Protein AF-A0A0K0EP40-F1 (afdb_monomer_lite)

Structure (mmCIF, N/CA/C/O backbone):
data_AF-A0A0K0EP40-F1
#
_entry.id   AF-A0A0K0EP40-F1
#
loop_
_atom_site.group_PDB
_atom_site.id
_atom_site.type_symbol
_atom_site.label_atom_id
_atom_site.label_alt_id
_atom_site.label_comp_id
_atom_site.label_asym_id
_atom_site.label_entity_id
_atom_site.label_seq_id
_atom_site.pdbx_PDB_ins_code
_atom_site.Cartn_x
_atom_site.Cartn_y
_atom_site.Cartn_z
_atom_site.occupancy
_atom_site.B_iso_or_equiv
_atom_site.auth_seq_id
_atom_site.auth_comp_id
_atom_site.auth_asym_id
_atom_site.auth_atom_id
_atom_site.pdbx_PDB_model_num
ATOM 1 N N . MET A 1 1 ? 40.889 -25.536 -30.027 1.00 58.22 1 MET A N 1
ATOM 2 C CA . MET A 1 1 ? 40.663 -25.469 -28.560 1.00 58.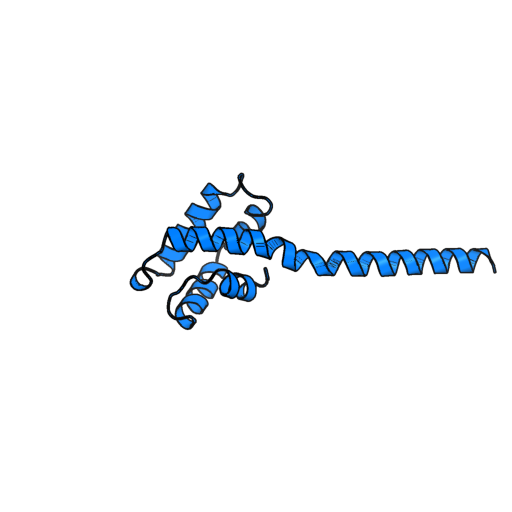22 1 MET A CA 1
ATOM 3 C C . MET A 1 1 ? 40.609 -24.039 -28.029 1.00 58.22 1 MET A C 1
ATOM 5 O O . MET A 1 1 ? 39.602 -23.700 -27.434 1.00 58.22 1 MET A O 1
ATOM 9 N N . LYS A 1 2 ? 41.607 -23.178 -28.291 1.00 60.50 2 LYS A N 1
ATOM 10 C CA . LYS A 1 2 ? 41.704 -21.809 -27.732 1.00 60.50 2 LYS A CA 1
ATOM 11 C C . LYS A 1 2 ? 40.488 -20.893 -27.986 1.00 60.50 2 LYS A C 1
ATOM 13 O O . LYS A 1 2 ? 40.161 -20.058 -27.156 1.00 60.50 2 LYS A O 1
ATOM 18 N N . GLN A 1 3 ? 39.802 -21.073 -29.114 1.00 61.31 3 GLN A N 1
ATOM 19 C CA . GLN A 1 3 ? 38.645 -20.261 -29.510 1.00 61.31 3 GLN A CA 1
ATOM 20 C C . GLN A 1 3 ? 37.353 -20.660 -28.774 1.00 61.31 3 GLN A C 1
ATOM 22 O O . GLN A 1 3 ? 36.559 -19.798 -28.417 1.00 61.31 3 GLN A O 1
ATOM 27 N N . TYR A 1 4 ? 37.187 -21.951 -28.458 1.00 66.75 4 TYR A N 1
ATOM 28 C CA . TYR A 1 4 ? 36.055 -22.442 -27.665 1.00 66.75 4 TYR A CA 1
ATOM 29 C C . TYR A 1 4 ? 36.159 -22.008 -26.199 1.00 66.75 4 TYR A C 1
ATOM 31 O O . TYR A 1 4 ? 35.150 -21.647 -25.604 1.00 66.75 4 TYR A O 1
ATOM 39 N N . THR A 1 5 ? 37.371 -21.959 -25.634 1.00 64.44 5 THR A N 1
ATOM 40 C CA . THR A 1 5 ? 37.596 -21.470 -24.264 1.00 64.44 5 THR A CA 1
ATOM 41 C C . THR A 1 5 ? 37.289 -19.981 -24.108 1.00 64.44 5 THR A C 1
ATOM 43 O O . THR A 1 5 ? 36.757 -19.584 -23.077 1.00 64.44 5 THR A O 1
ATOM 46 N N . ILE A 1 6 ? 37.563 -19.159 -25.128 1.00 67.56 6 ILE A N 1
ATOM 47 C CA . ILE A 1 6 ? 37.229 -17.724 -25.111 1.00 67.56 6 ILE A CA 1
ATOM 48 C C . ILE A 1 6 ? 35.709 -17.515 -25.140 1.00 67.56 6 ILE A C 1
ATOM 50 O O . ILE A 1 6 ? 35.191 -16.716 -24.366 1.00 67.56 6 ILE A O 1
ATOM 54 N N . ILE A 1 7 ? 34.979 -18.262 -25.975 1.00 68.75 7 ILE A N 1
ATOM 55 C CA . ILE A 1 7 ? 33.511 -18.158 -26.064 1.00 68.75 7 ILE A CA 1
ATOM 56 C C . ILE A 1 7 ? 32.846 -18.591 -24.746 1.00 68.75 7 ILE A C 1
ATOM 58 O O . ILE A 1 7 ? 31.927 -17.924 -24.272 1.00 68.75 7 ILE A O 1
ATOM 62 N N . LEU A 1 8 ? 33.349 -19.658 -24.117 1.00 68.06 8 LEU A N 1
ATOM 63 C CA . LEU A 1 8 ? 32.868 -20.127 -22.812 1.00 68.06 8 LEU A CA 1
ATOM 64 C C . LEU A 1 8 ? 33.114 -19.098 -21.694 1.00 68.06 8 LEU A C 1
ATOM 66 O O . LEU A 1 8 ? 32.243 -18.892 -20.852 1.00 68.06 8 LEU A O 1
ATOM 70 N N . LEU A 1 9 ? 34.257 -18.403 -21.721 1.00 64.81 9 LEU A N 1
ATOM 71 C CA . LEU A 1 9 ? 34.558 -17.305 -20.796 1.00 64.81 9 LEU A CA 1
ATOM 72 C C . LEU A 1 9 ? 33.621 -16.104 -20.990 1.00 64.81 9 LEU A C 1
ATOM 74 O O . LEU A 1 9 ? 33.118 -15.569 -20.007 1.00 64.81 9 LEU A O 1
ATOM 78 N N . ILE A 1 10 ? 33.336 -15.705 -22.233 1.00 64.44 10 ILE A N 1
ATOM 79 C CA . ILE A 1 10 ? 32.430 -14.577 -22.518 1.00 64.44 10 ILE A CA 1
ATOM 80 C C . ILE A 1 10 ? 30.996 -14.890 -22.061 1.00 64.44 10 ILE A C 1
ATOM 82 O O . ILE A 1 10 ? 30.346 -14.034 -21.461 1.00 64.44 10 ILE A O 1
ATOM 86 N N . LEU A 1 11 ? 30.515 -16.122 -22.265 1.00 60.50 11 LEU A N 1
ATOM 87 C CA . LEU A 1 11 ? 29.195 -16.549 -21.784 1.00 60.50 11 LEU A CA 1
ATOM 88 C C . LEU A 1 11 ? 29.113 -16.592 -20.251 1.00 60.50 11 LEU A C 1
ATOM 90 O O . LEU A 1 11 ? 28.104 -16.174 -19.686 1.00 60.50 11 LEU A O 1
ATOM 94 N N . ALA A 1 12 ? 30.175 -17.032 -19.569 1.00 60.69 12 ALA A N 1
ATOM 95 C CA . ALA A 1 12 ? 30.224 -17.020 -18.107 1.00 60.69 12 ALA A CA 1
ATOM 96 C C . ALA A 1 12 ? 30.187 -15.587 -17.542 1.00 60.69 12 ALA A C 1
ATOM 98 O O . ALA A 1 12 ? 29.443 -15.315 -16.602 1.00 60.69 12 ALA A O 1
ATOM 99 N N . VAL A 1 13 ? 30.922 -14.647 -18.146 1.00 60.56 13 VAL A N 1
ATOM 100 C CA . VAL A 1 13 ? 30.926 -13.233 -17.721 1.00 60.56 13 VAL A CA 1
ATOM 101 C C . VAL A 1 13 ? 29.572 -12.558 -17.984 1.00 60.56 13 VAL A C 1
ATOM 103 O O . VAL A 1 13 ? 29.097 -11.791 -17.141 1.00 60.56 13 VAL A O 1
ATOM 106 N N . ALA A 1 14 ? 28.909 -12.878 -19.100 1.00 58.22 14 ALA A N 1
ATOM 107 C CA . ALA A 1 14 ? 27.560 -12.387 -19.395 1.00 58.22 14 ALA A CA 1
ATOM 108 C C . ALA A 1 14 ? 26.505 -12.938 -18.413 1.00 58.22 14 ALA A C 1
ATOM 110 O O . ALA A 1 14 ? 25.622 -12.203 -17.974 1.00 58.22 14 ALA A O 1
ATOM 111 N N . GLY A 1 15 ? 26.620 -14.209 -18.009 1.00 57.09 15 GLY A N 1
ATOM 112 C CA . GLY A 1 15 ? 25.726 -14.812 -17.016 1.00 57.09 15 GLY A CA 1
ATOM 113 C C . GLY A 1 15 ? 25.848 -14.183 -15.623 1.00 57.09 15 GLY A C 1
ATOM 114 O O . GLY A 1 15 ? 24.838 -13.931 -14.967 1.00 57.09 15 GLY A O 1
ATOM 115 N N . ILE A 1 16 ? 27.072 -13.870 -15.182 1.00 57.44 16 ILE A N 1
ATOM 116 C CA . ILE A 1 16 ? 27.317 -13.267 -13.859 1.00 57.44 16 ILE A CA 1
ATOM 117 C C . ILE A 1 16 ? 26.799 -11.824 -13.806 1.00 57.44 16 ILE A C 1
ATOM 119 O O . ILE A 1 16 ? 26.237 -11.402 -12.797 1.00 57.44 16 ILE A O 1
ATOM 123 N N . SER A 1 17 ? 26.945 -11.066 -14.895 1.00 56.00 17 SER A N 1
ATOM 124 C CA . SER A 1 17 ? 26.512 -9.666 -14.934 1.00 56.00 17 SER A CA 1
ATOM 125 C C . SER A 1 17 ? 24.991 -9.513 -14.870 1.00 56.00 17 SER A C 1
ATOM 127 O O . SER A 1 17 ? 24.523 -8.600 -14.197 1.00 56.00 17 SER A O 1
ATOM 129 N N . MET A 1 18 ? 24.206 -10.430 -15.449 1.00 51.53 18 MET A N 1
ATOM 130 C CA . MET A 1 18 ? 22.736 -10.371 -15.375 1.00 51.53 18 MET A CA 1
ATOM 131 C C . MET A 1 18 ? 22.177 -10.654 -13.972 1.00 51.53 18 MET A C 1
ATOM 133 O O . MET A 1 18 ? 21.179 -10.046 -13.586 1.00 51.53 18 MET A O 1
ATOM 137 N N . ALA A 1 19 ? 22.826 -11.514 -13.180 1.00 51.75 19 ALA A N 1
ATOM 138 C CA . ALA A 1 19 ? 22.371 -11.831 -11.822 1.00 51.75 19 ALA A CA 1
ATOM 139 C C . ALA A 1 19 ? 22.425 -10.618 -10.872 1.00 51.75 19 ALA A C 1
ATO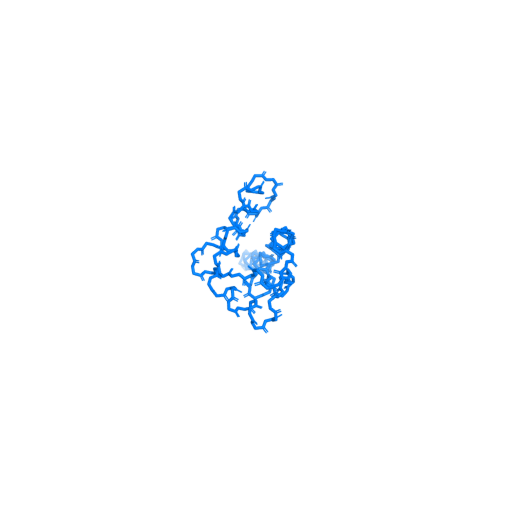M 141 O O . ALA A 1 19 ? 21.630 -10.525 -9.939 1.00 51.75 19 ALA A O 1
ATOM 142 N N . MET A 1 20 ? 23.324 -9.663 -11.130 1.00 49.19 20 MET A N 1
ATOM 143 C CA . MET A 1 20 ? 23.494 -8.470 -10.294 1.00 49.19 20 MET A CA 1
ATOM 144 C C . MET A 1 20 ? 22.439 -7.387 -10.578 1.00 49.19 20 MET A C 1
ATOM 146 O O . MET A 1 20 ? 22.138 -6.588 -9.699 1.00 49.19 20 MET A O 1
ATOM 150 N N . VAL A 1 21 ? 21.831 -7.374 -11.770 1.00 53.00 21 VAL A N 1
ATOM 151 C CA . VAL A 1 21 ? 20.871 -6.322 -12.170 1.00 53.00 21 VAL A CA 1
ATOM 152 C C . VAL A 1 21 ? 19.454 -6.592 -11.644 1.00 53.00 21 VAL A C 1
ATOM 154 O O . VAL A 1 21 ? 18.680 -5.665 -11.420 1.00 53.00 21 VAL A O 1
ATOM 157 N N . VAL A 1 22 ? 19.097 -7.857 -11.406 1.00 49.41 22 VAL A N 1
ATOM 158 C CA . VAL A 1 22 ? 17.743 -8.236 -10.956 1.00 49.41 22 VAL A CA 1
ATOM 159 C C . VAL A 1 22 ? 17.520 -8.091 -9.449 1.00 49.41 22 VAL A C 1
ATOM 161 O O . VAL A 1 22 ? 16.372 -8.015 -9.017 1.00 49.41 22 VAL A O 1
ATOM 164 N N . ALA A 1 23 ? 18.578 -8.021 -8.638 1.00 48.44 23 ALA A N 1
ATOM 165 C CA . ALA A 1 23 ? 18.439 -7.935 -7.184 1.00 48.44 23 ALA A CA 1
ATOM 166 C C . ALA A 1 23 ? 18.026 -6.533 -6.688 1.00 48.44 23 ALA A C 1
ATOM 168 O O . ALA A 1 23 ? 17.407 -6.423 -5.631 1.00 48.44 23 ALA A O 1
ATOM 169 N N . ASP A 1 24 ? 18.312 -5.469 -7.446 1.00 51.53 24 ASP A N 1
ATOM 170 C CA . ASP A 1 24 ? 18.184 -4.089 -6.943 1.00 51.53 24 ASP A CA 1
ATOM 171 C C . ASP A 1 24 ? 16.850 -3.398 -7.276 1.00 51.53 24 ASP A C 1
ATOM 173 O O . ASP A 1 24 ? 16.487 -2.387 -6.678 1.00 51.53 24 ASP A O 1
ATOM 177 N N . THR A 1 25 ? 16.047 -3.948 -8.190 1.00 56.91 25 THR A N 1
ATOM 178 C CA . THR A 1 25 ? 14.801 -3.282 -8.619 1.00 56.91 25 THR A CA 1
ATOM 179 C C . THR A 1 25 ? 13.733 -3.228 -7.527 1.00 56.91 25 THR A C 1
ATOM 181 O O . THR A 1 25 ? 12.945 -2.282 -7.504 1.00 56.91 25 THR A O 1
ATOM 184 N N . LYS A 1 26 ? 13.708 -4.182 -6.584 1.00 59.09 26 LYS A N 1
ATOM 185 C CA . LYS A 1 26 ? 12.747 -4.141 -5.466 1.00 59.09 26 LYS A CA 1
ATOM 186 C C . LYS A 1 26 ? 13.019 -2.976 -4.516 1.00 59.09 26 LYS A C 1
ATOM 188 O O . LYS A 1 26 ? 12.073 -2.343 -4.074 1.00 59.09 26 LYS A O 1
ATOM 193 N N . ASN A 1 27 ? 14.285 -2.634 -4.277 1.00 71.69 27 ASN A N 1
ATOM 194 C CA . ASN A 1 27 ? 14.649 -1.534 -3.382 1.00 71.69 27 ASN A CA 1
ATOM 195 C C . ASN A 1 27 ? 14.501 -0.152 -4.028 1.00 71.69 27 ASN A C 1
ATOM 197 O O . ASN A 1 27 ? 14.364 0.839 -3.310 1.00 71.69 27 ASN A O 1
ATOM 201 N N . MET A 1 28 ? 14.475 -0.066 -5.363 1.00 85.50 28 MET A N 1
ATOM 202 C CA . MET A 1 28 ? 14.319 1.216 -6.061 1.00 85.50 28 MET A CA 1
ATOM 203 C C . MET A 1 28 ? 12.985 1.906 -5.751 1.00 85.50 28 MET A C 1
ATOM 205 O O . MET A 1 28 ? 12.936 3.133 -5.694 1.00 85.50 28 MET A O 1
ATOM 209 N N . LEU A 1 29 ? 11.919 1.139 -5.489 1.00 90.75 29 LEU A N 1
ATOM 210 C CA . LEU A 1 29 ? 10.613 1.691 -5.109 1.00 90.75 29 LEU A CA 1
ATOM 211 C C . LEU A 1 29 ? 10.501 1.998 -3.612 1.00 90.75 29 LEU A C 1
ATOM 213 O O . LEU A 1 29 ? 9.563 2.683 -3.211 1.00 90.75 29 LEU A O 1
ATOM 217 N N . CYS A 1 30 ? 11.454 1.558 -2.787 1.00 91.81 30 CYS A N 1
ATOM 218 C CA . CYS A 1 30 ? 11.353 1.662 -1.334 1.00 91.81 30 CYS A CA 1
ATOM 219 C C . CYS A 1 30 ? 11.353 3.122 -0.872 1.00 91.81 30 CYS A C 1
ATOM 221 O O . CYS A 1 30 ? 10.497 3.539 -0.093 1.00 91.81 30 CYS A O 1
ATOM 223 N N . SER A 1 31 ? 12.282 3.926 -1.393 1.00 92.06 31 SER A N 1
ATOM 224 C CA . SER A 1 31 ? 12.364 5.354 -1.063 1.00 92.06 31 SER A CA 1
ATOM 225 C C . SER A 1 31 ? 11.147 6.147 -1.581 1.00 92.06 31 SER A C 1
ATOM 227 O O . SER A 1 31 ? 10.491 6.801 -0.764 1.00 92.06 31 SER A O 1
ATOM 229 N N . PRO A 1 32 ? 10.748 6.032 -2.866 1.00 92.31 32 PRO A N 1
ATOM 230 C CA . PRO A 1 32 ? 9.516 6.641 -3.370 1.00 92.31 32 PRO A CA 1
ATOM 231 C C . PRO A 1 32 ? 8.262 6.210 -2.602 1.00 92.3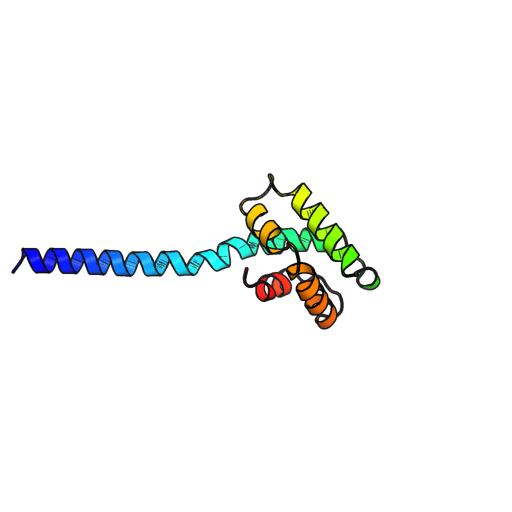1 32 PRO A C 1
ATOM 233 O O . PRO A 1 32 ? 7.438 7.052 -2.256 1.00 92.31 32 PRO A O 1
ATOM 236 N N . CYS A 1 33 ? 8.130 4.925 -2.265 1.00 94.44 33 CYS A N 1
ATOM 237 C CA . CYS A 1 33 ? 6.999 4.422 -1.492 1.00 94.44 33 CYS A CA 1
ATOM 238 C C . CYS A 1 33 ? 6.933 5.072 -0.109 1.00 94.44 33 CYS A C 1
ATOM 240 O O . CYS A 1 33 ? 5.890 5.606 0.280 1.00 94.44 33 CYS A O 1
ATOM 242 N N . LYS A 1 34 ? 8.057 5.092 0.619 1.00 94.94 34 LYS A N 1
ATOM 243 C CA . LYS A 1 34 ? 8.110 5.716 1.944 1.00 94.94 34 LYS A CA 1
ATOM 244 C C . LYS A 1 34 ? 7.776 7.196 1.873 1.00 94.94 34 LYS A C 1
ATOM 246 O O . LYS A 1 34 ? 7.094 7.705 2.758 1.00 94.94 34 LYS A O 1
ATOM 251 N N . PHE A 1 35 ? 8.239 7.874 0.825 1.00 94.12 35 PHE A N 1
ATOM 252 C CA . PHE A 1 35 ? 7.895 9.267 0.592 1.00 94.12 35 PHE A CA 1
ATOM 253 C C . PHE A 1 35 ? 6.382 9.442 0.433 1.00 94.12 35 PHE A C 1
ATOM 255 O O . PHE A 1 35 ? 5.787 10.218 1.175 1.00 94.12 35 PHE A O 1
ATOM 262 N N . ILE A 1 36 ? 5.754 8.691 -0.479 1.00 94.12 36 ILE A N 1
ATOM 263 C CA . ILE A 1 36 ? 4.308 8.778 -0.720 1.00 94.12 36 ILE A CA 1
ATOM 264 C C . ILE A 1 36 ? 3.541 8.548 0.583 1.00 94.12 36 ILE A C 1
ATOM 266 O O . ILE A 1 36 ? 2.712 9.374 0.949 1.00 94.12 36 ILE A O 1
ATOM 270 N N . PHE A 1 37 ? 3.864 7.500 1.344 1.00 95.00 37 PHE A N 1
ATOM 271 C CA . PHE A 1 37 ? 3.148 7.224 2.592 1.00 95.00 37 PHE A CA 1
ATOM 272 C C . PHE A 1 37 ? 3.416 8.226 3.709 1.00 95.00 37 PHE A C 1
ATOM 274 O O . PHE A 1 37 ? 2.526 8.456 4.522 1.00 95.00 37 PHE A O 1
ATOM 281 N N . LYS A 1 38 ? 4.582 8.875 3.723 1.00 95.31 38 LYS A N 1
ATOM 282 C CA . LYS A 1 38 ? 4.842 9.997 4.630 1.00 95.31 38 LYS A CA 1
ATOM 283 C C . LYS A 1 38 ? 3.968 11.207 4.301 1.00 95.31 38 LYS A C 1
ATOM 285 O O . LYS A 1 38 ? 3.553 11.926 5.203 1.00 95.31 38 LYS A O 1
ATOM 290 N N . GLU A 1 39 ? 3.673 11.443 3.025 1.00 94.56 39 GLU A N 1
ATOM 291 C CA . GLU A 1 39 ? 2.732 12.494 2.628 1.00 94.56 39 GLU A CA 1
ATOM 292 C C . GLU A 1 39 ? 1.276 12.080 2.883 1.00 94.56 39 GLU A C 1
ATOM 294 O O . GLU A 1 39 ? 0.492 12.901 3.347 1.00 94.56 39 GLU A O 1
ATOM 299 N N . VAL A 1 40 ? 0.917 10.807 2.686 1.00 94.12 40 VAL A N 1
ATOM 300 C CA . VAL A 1 40 ? -0.426 10.298 3.028 1.00 94.12 40 VAL A CA 1
ATOM 301 C C . VAL A 1 40 ? -0.686 10.402 4.534 1.00 94.12 40 VAL A C 1
ATOM 303 O O . VAL A 1 40 ? -1.776 10.801 4.933 1.00 94.12 40 VAL A O 1
ATOM 306 N N . GLU A 1 41 ? 0.309 10.106 5.373 1.00 94.19 41 GLU A N 1
ATOM 307 C CA . GLU A 1 41 ? 0.227 10.283 6.830 1.00 94.19 41 GLU A CA 1
ATOM 308 C C . GLU A 1 41 ? -0.081 11.739 7.216 1.00 94.19 41 GLU A C 1
ATOM 310 O O . GLU A 1 41 ? -0.865 11.983 8.130 1.00 94.19 41 GLU A O 1
ATOM 315 N N . LYS A 1 42 ? 0.464 12.722 6.488 1.00 94.19 42 LYS A N 1
ATOM 316 C CA . LYS A 1 42 ? 0.163 14.145 6.722 1.00 94.19 42 LYS A CA 1
ATOM 317 C C . LYS A 1 42 ? -1.258 14.531 6.318 1.00 94.19 42 LYS A C 1
ATOM 319 O O . LYS A 1 42 ? -1.833 15.417 6.942 1.00 94.19 42 LYS A O 1
ATOM 324 N N . GLU A 1 43 ? -1.809 13.900 5.284 1.00 92.69 43 GLU A N 1
ATOM 325 C CA . GLU A 1 43 ? -3.200 14.116 4.862 1.00 92.69 43 GLU A CA 1
ATOM 326 C C . GLU A 1 43 ? -4.198 13.398 5.799 1.00 92.69 43 GLU A C 1
ATOM 328 O O . GLU A 1 43 ? -5.360 13.797 5.883 1.00 92.69 43 GLU A O 1
ATOM 333 N N . LEU A 1 44 ? -3.755 12.368 6.535 1.00 90.88 44 LEU A N 1
ATOM 334 C CA . LEU A 1 44 ? -4.557 11.592 7.494 1.00 90.88 44 LEU A CA 1
ATOM 335 C C . LEU A 1 44 ? -3.860 11.454 8.865 1.00 90.88 44 LEU A C 1
ATOM 337 O O . LEU A 1 44 ? -3.506 10.341 9.265 1.00 90.88 44 LEU A O 1
ATOM 341 N N . PRO A 1 45 ? -3.690 12.555 9.622 1.00 86.06 45 PRO A N 1
ATOM 342 C CA . PRO A 1 45 ? -2.961 12.532 10.894 1.00 86.06 45 PRO A CA 1
ATOM 343 C C . PRO A 1 45 ? -3.737 11.843 12.027 1.00 86.06 45 PRO A C 1
ATOM 345 O O . PRO A 1 45 ? -3.156 11.394 13.014 1.00 86.06 45 PRO A O 1
ATOM 348 N N . GLU A 1 46 ? -5.063 11.777 11.909 1.00 86.44 46 GLU A N 1
ATOM 349 C CA . GLU A 1 46 ? -5.967 11.270 12.937 1.00 86.44 46 GLU A CA 1
ATOM 350 C C . GLU A 1 46 ? -6.359 9.818 12.640 1.00 86.44 46 GLU A C 1
ATOM 352 O O . GLU A 1 46 ? -7.083 9.526 11.685 1.00 86.44 46 GLU A O 1
ATOM 357 N N . ALA A 1 47 ? -5.886 8.896 13.483 1.00 81.25 47 ALA A N 1
ATOM 358 C CA . ALA A 1 47 ? -6.092 7.456 13.322 1.00 81.25 47 ALA A CA 1
ATOM 359 C C . ALA A 1 47 ? -7.579 7.055 13.248 1.00 81.25 47 ALA A C 1
ATOM 361 O O . ALA A 1 47 ? -7.948 6.127 12.526 1.00 81.25 47 ALA A O 1
ATOM 362 N N . ASP A 1 48 ? -8.459 7.747 13.971 1.00 85.94 48 ASP A N 1
ATOM 363 C CA . ASP A 1 48 ? -9.904 7.503 13.980 1.00 85.94 48 ASP A CA 1
ATOM 364 C C . ASP A 1 48 ? -10.587 7.871 12.654 1.00 85.94 48 ASP A C 1
ATOM 366 O O . ASP A 1 48 ? -11.595 7.252 12.303 1.00 85.94 48 ASP A O 1
ATOM 370 N N . LYS A 1 49 ? -9.997 8.782 11.871 1.00 87.81 49 LYS A N 1
ATOM 371 C CA . LYS A 1 49 ? -10.509 9.199 10.555 1.00 87.81 49 LYS A CA 1
ATOM 372 C C . LYS A 1 49 ? -10.072 8.290 9.409 1.00 87.81 49 LYS A C 1
ATOM 374 O O . LYS A 1 49 ? -10.574 8.435 8.290 1.00 87.81 49 LYS A O 1
ATOM 379 N N . ILE A 1 50 ? -9.185 7.324 9.663 1.00 91.25 50 ILE A N 1
ATOM 380 C CA . ILE A 1 50 ? -8.744 6.377 8.637 1.00 91.25 50 ILE A CA 1
ATOM 381 C C . ILE A 1 50 ? -9.878 5.391 8.326 1.00 91.25 50 ILE A C 1
ATOM 383 O O . ILE A 1 50 ? -10.114 4.393 9.015 1.00 91.25 50 ILE A O 1
ATOM 387 N N . THR A 1 51 ? -10.570 5.684 7.231 1.00 93.50 51 THR A N 1
ATOM 388 C CA . THR A 1 51 ? -11.494 4.787 6.532 1.00 93.50 51 THR A CA 1
ATOM 389 C C . THR A 1 51 ? -10.874 4.362 5.206 1.00 93.50 51 THR A C 1
ATOM 391 O O . THR A 1 51 ? -9.976 5.036 4.704 1.00 93.50 51 THR A O 1
ATOM 394 N N . GLU A 1 52 ? -11.363 3.277 4.606 1.00 92.88 52 GLU A N 1
ATOM 395 C CA . GLU A 1 52 ? -10.897 2.845 3.281 1.00 92.88 52 GLU A CA 1
ATOM 396 C C . GLU A 1 52 ? -11.042 3.965 2.242 1.00 92.88 52 GLU A C 1
ATOM 398 O O . GLU A 1 52 ? -10.121 4.241 1.476 1.00 92.88 52 GLU A O 1
ATOM 403 N N . ASN A 1 53 ? -12.172 4.679 2.275 1.00 93.50 53 ASN A N 1
ATOM 404 C CA . ASN A 1 53 ? -12.422 5.787 1.362 1.00 93.50 53 ASN A CA 1
ATOM 405 C C . ASN A 1 53 ? -11.505 6.986 1.645 1.00 93.50 53 ASN A C 1
ATOM 407 O O . ASN A 1 53 ? -10.971 7.575 0.710 1.00 93.50 53 ASN A O 1
ATOM 411 N N . ALA A 1 54 ? -11.276 7.331 2.917 1.00 93.56 54 ALA A N 1
ATOM 412 C CA . ALA A 1 54 ? -10.355 8.4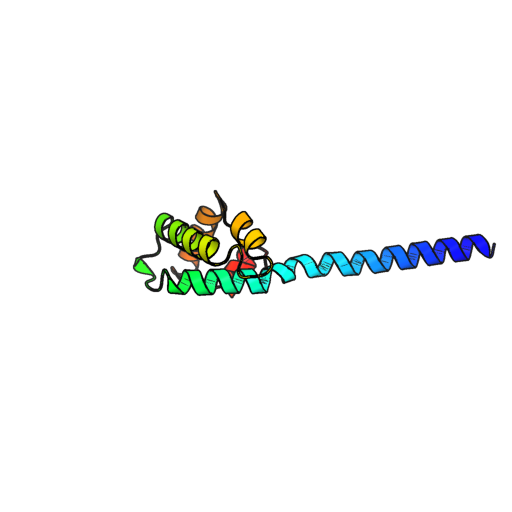10 3.275 1.00 93.56 54 ALA A CA 1
ATOM 413 C C . ALA A 1 54 ? -8.916 8.081 2.849 1.00 93.56 54 ALA A C 1
ATOM 415 O O . ALA A 1 54 ? -8.246 8.926 2.261 1.00 93.56 54 ALA A O 1
ATOM 416 N N . LEU A 1 55 ? -8.472 6.838 3.068 1.00 93.88 55 LEU A N 1
ATOM 417 C CA . LEU A 1 55 ? -7.165 6.353 2.627 1.00 93.88 55 LEU A CA 1
ATOM 418 C C . LEU A 1 55 ? -7.027 6.434 1.106 1.00 93.88 55 LEU A C 1
ATOM 420 O O . LEU A 1 55 ? -6.028 6.951 0.610 1.00 93.88 55 LEU A O 1
ATOM 424 N N . LYS A 1 56 ? -8.048 5.980 0.371 1.00 94.06 56 LYS A N 1
ATOM 425 C CA . LYS A 1 56 ? -8.086 6.078 -1.089 1.00 94.06 56 LYS A CA 1
ATOM 426 C C . LYS A 1 56 ? -7.940 7.522 -1.551 1.00 94.06 56 LYS A C 1
ATOM 428 O O . LYS A 1 56 ? -7.087 7.801 -2.384 1.00 94.06 56 LYS A O 1
ATOM 433 N N . VAL A 1 57 ? -8.738 8.435 -0.994 1.00 93.69 57 VAL A N 1
ATOM 434 C CA . VAL A 1 57 ? -8.694 9.863 -1.340 1.00 93.69 57 VAL A CA 1
ATOM 435 C C . VAL A 1 57 ? -7.320 10.460 -1.039 1.00 93.69 57 VAL A C 1
ATOM 437 O O . VAL A 1 57 ? -6.771 11.156 -1.890 1.00 93.69 57 VAL A O 1
ATOM 440 N N . ALA A 1 58 ? -6.738 10.162 0.123 1.00 94.06 58 ALA A N 1
ATOM 441 C CA . ALA A 1 58 ? -5.428 10.679 0.506 1.00 94.06 58 ALA A CA 1
ATOM 442 C C . ALA A 1 58 ? -4.314 10.187 -0.431 1.00 94.06 58 ALA A C 1
ATOM 444 O O . ALA A 1 58 ? -3.517 10.995 -0.909 1.00 94.06 58 ALA A O 1
ATOM 445 N N . ILE A 1 59 ? -4.293 8.891 -0.764 1.00 94.38 59 ILE A N 1
ATOM 446 C CA . ILE A 1 59 ? -3.358 8.337 -1.755 1.00 94.38 59 ILE A CA 1
ATOM 447 C C . ILE A 1 59 ? -3.540 9.040 -3.102 1.00 94.38 59 ILE A C 1
ATOM 449 O O . ILE A 1 59 ? -2.557 9.474 -3.696 1.00 94.38 59 ILE A O 1
ATOM 453 N N . ASP A 1 60 ? -4.778 9.212 -3.566 1.00 93.50 60 ASP A N 1
ATOM 454 C CA . ASP A 1 60 ? -5.072 9.817 -4.867 1.00 93.50 60 ASP A CA 1
ATOM 455 C C . ASP A 1 60 ? -4.615 11.288 -4.936 1.00 93.50 60 ASP A C 1
ATOM 457 O O . ASP A 1 60 ? -4.046 11.729 -5.939 1.00 93.50 60 ASP A O 1
ATOM 461 N N . VAL A 1 61 ? -4.807 12.045 -3.849 1.00 93.69 61 VAL A N 1
ATOM 462 C CA . VAL A 1 61 ? -4.329 13.431 -3.703 1.00 93.69 61 VAL A CA 1
ATOM 463 C C . VAL A 1 61 ? -2.805 13.490 -3.736 1.00 93.69 61 VAL A C 1
ATOM 465 O O . VAL A 1 61 ? -2.237 14.273 -4.503 1.00 93.69 61 VAL A O 1
ATOM 468 N N . VAL A 1 62 ? -2.136 12.657 -2.938 1.00 93.81 62 VAL A N 1
ATOM 469 C CA . VAL A 1 62 ? -0.670 12.617 -2.872 1.00 93.81 62 VAL A CA 1
ATOM 470 C C . VAL A 1 62 ? -0.090 12.195 -4.220 1.00 93.81 62 VAL A C 1
ATOM 472 O O . VAL A 1 62 ? 0.797 12.862 -4.750 1.00 93.81 62 VAL A O 1
ATOM 475 N N . CYS A 1 63 ? -0.635 11.152 -4.836 1.00 93.56 63 CYS A N 1
ATOM 476 C CA . CYS A 1 63 ? -0.201 10.691 -6.145 1.00 93.56 63 CYS A CA 1
ATOM 477 C C . CYS A 1 63 ? -0.342 11.778 -7.211 1.00 93.56 63 CYS A C 1
ATOM 479 O O . CYS A 1 63 ? 0.634 12.089 -7.892 1.00 93.56 63 CYS A O 1
ATOM 481 N N . LYS A 1 64 ? -1.492 12.457 -7.302 1.00 92.56 64 LYS A N 1
ATOM 482 C CA . LYS A 1 64 ? -1.666 13.589 -8.233 1.00 92.56 64 LYS A CA 1
ATOM 483 C C . LYS A 1 64 ? -0.670 14.720 -7.984 1.00 92.56 64 LYS A C 1
ATOM 485 O O . LYS A 1 64 ? -0.177 15.304 -8.946 1.00 92.56 64 LYS A O 1
ATOM 490 N N . ARG A 1 65 ? -0.344 15.006 -6.719 1.00 93.06 65 ARG A N 1
ATOM 491 C CA . ARG A 1 65 ? 0.621 16.051 -6.345 1.00 93.06 65 ARG A CA 1
ATOM 492 C C . ARG A 1 65 ? 2.048 15.713 -6.793 1.00 93.06 65 ARG A C 1
ATOM 494 O O . ARG A 1 65 ? 2.776 16.621 -7.185 1.00 93.06 65 ARG A O 1
ATOM 501 N N . TYR A 1 66 ? 2.442 14.438 -6.762 1.00 89.38 66 TYR A N 1
ATOM 502 C CA . TYR A 1 66 ? 3.840 14.024 -6.959 1.00 89.38 66 TYR A CA 1
ATOM 503 C C . TYR A 1 66 ? 4.132 13.233 -8.239 1.00 89.38 66 TYR A C 1
ATOM 505 O O . TYR A 1 66 ? 5.303 12.975 -8.516 1.00 89.38 66 TYR A O 1
ATOM 513 N N . LEU A 1 67 ? 3.127 12.919 -9.064 1.00 82.50 67 LEU A N 1
ATOM 514 C CA . LEU A 1 67 ? 3.279 12.152 -10.312 1.00 82.50 67 LEU A CA 1
ATOM 515 C C . LEU A 1 67 ? 4.336 12.707 -11.291 1.00 82.50 67 LEU A C 1
ATOM 517 O O . LEU A 1 67 ? 4.893 11.939 -12.068 1.00 82.50 67 LEU A O 1
ATOM 521 N N . GLY A 1 68 ? 4.637 14.011 -11.248 1.00 78.69 68 GLY A N 1
ATOM 522 C CA . GLY A 1 68 ? 5.714 14.637 -12.033 1.00 78.69 68 GLY A CA 1
ATOM 523 C C . GLY A 1 68 ? 6.882 15.186 -11.208 1.00 78.69 68 GLY A C 1
ATOM 524 O O . GLY A 1 68 ? 7.827 15.719 -11.780 1.00 78.69 68 GLY A O 1
ATOM 525 N N . GLY A 1 69 ? 6.812 15.101 -9.877 1.00 80.50 69 GLY A N 1
ATOM 526 C CA . GLY A 1 69 ? 7.777 15.739 -8.977 1.00 80.50 69 GLY A CA 1
ATOM 527 C C . GLY A 1 69 ? 8.864 14.805 -8.453 1.00 80.50 69 GLY A C 1
ATOM 528 O O . GLY A 1 69 ? 9.884 15.285 -7.964 1.00 80.50 69 GLY A O 1
ATOM 529 N N . ILE A 1 70 ? 8.651 13.486 -8.512 1.00 79.31 70 ILE A N 1
ATOM 530 C CA . ILE A 1 70 ? 9.529 12.502 -7.868 1.00 79.31 70 ILE A CA 1
ATOM 531 C C . ILE A 1 70 ? 9.777 11.321 -8.814 1.00 79.31 70 ILE A C 1
ATOM 533 O O . ILE A 1 70 ? 8.816 10.765 -9.356 1.00 79.31 70 ILE A O 1
ATOM 537 N N . PRO A 1 71 ? 11.042 10.894 -8.994 1.00 84.12 71 PRO A N 1
ATOM 538 C CA . PRO A 1 71 ? 11.358 9.687 -9.747 1.00 84.12 71 PRO A CA 1
ATOM 539 C C . PRO A 1 71 ? 10.600 8.476 -9.196 1.00 84.12 71 PRO A C 1
ATOM 541 O O . PRO A 1 71 ? 10.573 8.259 -7.986 1.00 84.12 71 PRO A O 1
ATOM 544 N N . LEU A 1 72 ? 10.007 7.679 -10.086 1.00 87.94 72 LEU A N 1
ATOM 545 C CA . LEU A 1 72 ? 9.277 6.445 -9.758 1.00 87.94 72 LEU A CA 1
ATOM 546 C C . LEU A 1 72 ? 8.022 6.623 -8.882 1.00 87.94 72 LEU A C 1
ATOM 548 O O . LEU A 1 72 ? 7.403 5.634 -8.490 1.00 87.94 72 LEU A O 1
ATOM 552 N N . ALA A 1 73 ? 7.590 7.857 -8.587 1.00 87.38 73 ALA A N 1
ATOM 553 C CA . ALA A 1 73 ? 6.314 8.066 -7.899 1.00 87.38 73 ALA A CA 1
ATOM 554 C C . ALA A 1 73 ? 5.142 7.540 -8.731 1.00 87.38 73 ALA A C 1
ATOM 556 O O . ALA A 1 73 ? 4.192 7.000 -8.172 1.00 87.38 73 ALA A O 1
ATOM 557 N N . LYS A 1 74 ? 5.237 7.634 -10.062 1.00 89.12 74 LYS A N 1
ATOM 558 C CA . LYS A 1 74 ? 4.263 7.038 -10.975 1.00 89.12 74 LYS A CA 1
ATOM 559 C C . LYS A 1 74 ? 4.133 5.532 -10.755 1.00 89.12 74 LYS A C 1
ATOM 561 O O . LYS A 1 74 ? 3.024 5.067 -10.529 1.00 89.12 74 LYS A O 1
ATOM 566 N N . ASP A 1 75 ? 5.245 4.807 -10.729 1.00 90.25 75 ASP A N 1
ATOM 567 C CA . ASP A 1 75 ? 5.267 3.356 -10.526 1.00 90.25 75 ASP A CA 1
ATOM 568 C C . ASP A 1 75 ? 4.683 2.948 -9.164 1.00 90.25 75 ASP A C 1
ATOM 570 O O . ASP A 1 75 ? 3.940 1.970 -9.063 1.00 90.25 75 ASP A O 1
ATOM 574 N N . VAL A 1 76 ? 4.974 3.717 -8.107 1.00 91.88 76 VAL A N 1
ATOM 575 C CA . VAL A 1 76 ? 4.355 3.510 -6.787 1.00 91.88 76 VAL A CA 1
ATOM 576 C C . VAL A 1 76 ? 2.849 3.749 -6.855 1.00 91.88 76 VAL A C 1
ATOM 578 O O . VAL A 1 76 ? 2.072 2.912 -6.406 1.00 91.88 76 VAL A O 1
ATOM 581 N N . CYS A 1 77 ? 2.423 4.872 -7.427 1.00 92.19 77 CYS A N 1
ATOM 582 C CA . CYS A 1 77 ? 1.019 5.260 -7.489 1.00 92.19 77 CYS A CA 1
ATOM 583 C C . CYS A 1 77 ? 0.172 4.325 -8.355 1.00 92.19 77 CYS A C 1
ATOM 585 O O . CYS A 1 77 ? -0.959 4.017 -7.986 1.00 92.19 77 CYS A O 1
ATOM 587 N N . GLU A 1 78 ? 0.717 3.814 -9.458 1.00 90.44 78 GLU A N 1
ATOM 588 C CA . GLU A 1 78 ? 0.049 2.808 -10.288 1.00 90.44 78 GLU A CA 1
ATOM 589 C C . GLU A 1 78 ? -0.168 1.497 -9.519 1.00 90.44 78 GLU A C 1
ATOM 591 O O . GLU A 1 78 ? -1.234 0.889 -9.627 1.00 90.44 78 GLU A O 1
ATOM 596 N N . LYS A 1 79 ? 0.787 1.096 -8.669 1.00 88.81 79 LYS A N 1
ATOM 597 C CA . LYS A 1 79 ? 0.637 -0.073 -7.785 1.00 88.81 79 LYS A CA 1
ATOM 598 C C . LYS A 1 79 ? -0.370 0.128 -6.653 1.00 88.81 79 LYS A C 1
ATOM 600 O O . LYS A 1 79 ? -0.869 -0.854 -6.115 1.00 88.81 79 LYS A O 1
ATOM 605 N N . LEU A 1 80 ? -0.664 1.372 -6.283 1.00 89.00 80 LEU A N 1
ATOM 606 C CA . LEU A 1 80 ? -1.650 1.709 -5.256 1.00 89.00 80 LEU A CA 1
ATOM 607 C C . LEU A 1 80 ? -3.076 1.847 -5.817 1.00 89.00 80 LEU A C 1
ATOM 609 O O . LEU A 1 80 ? -3.976 2.270 -5.097 1.00 89.00 80 LEU A O 1
ATOM 613 N N . GLY A 1 81 ? -3.309 1.500 -7.085 1.00 79.56 81 GLY A N 1
ATOM 614 C CA . GLY A 1 81 ? -4.637 1.508 -7.693 1.00 79.56 81 GLY A CA 1
ATOM 615 C C . GLY A 1 81 ? -5.492 0.281 -7.344 1.00 79.56 81 GLY A C 1
ATOM 616 O O . GLY A 1 81 ? -4.989 -0.813 -7.101 1.00 79.56 81 GLY A O 1
ATOM 617 N N . GLY A 1 82 ? -6.817 0.453 -7.383 1.00 76.00 82 GLY A N 1
ATOM 618 C CA . GLY A 1 82 ? -7.781 -0.654 -7.306 1.00 76.00 82 GLY A CA 1
ATOM 619 C C . GLY A 1 82 ? -7.810 -1.372 -5.952 1.00 76.00 82 GLY A C 1
ATOM 620 O O . GLY A 1 82 ? -7.924 -0.729 -4.907 1.00 76.00 82 GLY A O 1
ATOM 621 N N . ASP A 1 83 ? -7.726 -2.705 -5.990 1.00 79.81 83 ASP A N 1
ATOM 622 C CA . ASP A 1 83 ? -7.866 -3.600 -4.830 1.00 79.81 83 ASP A CA 1
ATOM 623 C C . ASP A 1 83 ? -6.736 -3.447 -3.799 1.00 79.81 83 ASP A C 1
ATOM 625 O O . ASP A 1 83 ? -6.929 -3.742 -2.616 1.00 79.81 83 ASP A O 1
ATOM 629 N N . ALA A 1 84 ? -5.579 -2.920 -4.219 1.00 88.94 84 ALA A N 1
ATOM 630 C CA . ALA A 1 84 ? -4.425 -2.710 -3.349 1.00 88.94 84 ALA A CA 1
ATOM 631 C C . ALA A 1 84 ? -4.753 -1.793 -2.161 1.00 88.94 84 ALA A C 1
ATOM 633 O O . ALA A 1 84 ? -4.272 -2.022 -1.053 1.00 88.94 84 ALA A O 1
ATOM 634 N N . VAL A 1 85 ? -5.616 -0.786 -2.352 1.00 91.62 85 VAL A N 1
ATOM 635 C CA . VAL A 1 85 ? -6.029 0.112 -1.260 1.00 91.62 85 VAL A CA 1
ATOM 636 C C . VAL A 1 85 ? -6.872 -0.624 -0.224 1.00 91.62 85 VAL A C 1
ATOM 638 O O . VAL A 1 85 ? -6.704 -0.388 0.970 1.00 91.62 85 VAL A O 1
ATOM 641 N N . GLY A 1 86 ? -7.751 -1.528 -0.656 1.00 92.25 86 GLY A N 1
ATOM 642 C CA . GLY A 1 86 ? -8.591 -2.306 0.253 1.00 92.25 86 GLY A CA 1
ATOM 643 C C . GLY A 1 86 ? -7.768 -3.284 1.094 1.00 92.25 86 GLY A C 1
ATOM 644 O O . GLY A 1 86 ? -7.995 -3.424 2.300 1.00 92.25 86 GLY A O 1
ATOM 645 N N . GLU A 1 87 ? -6.770 -3.935 0.492 1.00 92.69 87 GLU A N 1
ATOM 646 C CA . GLU A 1 87 ? -5.823 -4.781 1.228 1.00 92.69 87 GLU A CA 1
ATOM 647 C C . GLU A 1 87 ? -4.958 -3.957 2.189 1.00 92.69 87 GLU A C 1
ATOM 649 O O . GLU A 1 87 ? -4.861 -4.282 3.377 1.00 92.69 87 GLU A O 1
ATOM 654 N N . LEU A 1 88 ? -4.424 -2.833 1.714 1.00 93.44 88 LEU A N 1
ATOM 655 C CA . LEU A 1 88 ? -3.644 -1.912 2.526 1.00 93.44 88 LEU A CA 1
ATOM 656 C C . LEU A 1 88 ? -4.455 -1.352 3.702 1.00 93.44 88 LEU A C 1
ATOM 658 O O . LEU A 1 88 ? -3.935 -1.233 4.811 1.00 93.44 88 LEU A O 1
ATOM 662 N N . TYR A 1 89 ? -5.736 -1.048 3.501 1.00 94.06 89 TYR A N 1
ATOM 663 C CA . TYR A 1 89 ? -6.615 -0.604 4.576 1.00 94.06 89 TYR A CA 1
ATOM 664 C C . TYR A 1 89 ? -6.761 -1.683 5.654 1.00 94.06 89 TYR A C 1
ATOM 666 O O . TYR A 1 89 ? -6.613 -1.396 6.843 1.00 94.06 89 TYR A O 1
ATOM 674 N N . LYS A 1 90 ? -6.968 -2.946 5.258 1.00 94.31 90 LYS A N 1
ATOM 675 C CA . LYS A 1 90 ? -7.007 -4.079 6.199 1.00 94.31 90 LYS A CA 1
ATOM 676 C C . LYS A 1 90 ? -5.682 -4.246 6.941 1.00 94.31 90 LYS A C 1
ATOM 678 O O . LYS A 1 90 ? -5.696 -4.572 8.128 1.00 94.31 90 LYS A O 1
ATOM 683 N N . PHE A 1 91 ? -4.554 -4.024 6.272 1.00 94.31 91 PHE A N 1
ATOM 684 C CA . PHE A 1 91 ? -3.238 -4.030 6.906 1.00 94.31 91 PHE A CA 1
ATOM 685 C C . PHE A 1 91 ? -3.109 -2.913 7.951 1.00 94.31 91 PHE A C 1
ATOM 687 O O . PHE A 1 91 ? -2.791 -3.188 9.105 1.00 94.31 91 PHE A O 1
ATOM 694 N N . ILE A 1 92 ? -3.466 -1.677 7.600 1.00 93.25 92 ILE A N 1
ATOM 695 C CA . ILE A 1 92 ? -3.434 -0.529 8.517 1.00 93.25 92 ILE A CA 1
ATOM 696 C C . ILE A 1 92 ? -4.360 -0.747 9.723 1.00 93.25 92 ILE A C 1
ATOM 698 O O . ILE A 1 92 ? -4.000 -0.391 10.845 1.00 93.25 92 ILE A O 1
ATOM 702 N N . LEU A 1 93 ? -5.527 -1.375 9.535 1.00 93.31 93 LEU A N 1
ATOM 703 C CA . LEU A 1 93 ? -6.405 -1.759 10.646 1.00 93.31 93 LEU A CA 1
ATOM 704 C C . LEU A 1 93 ? -5.716 -2.724 11.623 1.00 93.31 93 LEU A C 1
ATOM 706 O O . LEU A 1 93 ? -5.852 -2.548 12.834 1.00 93.31 93 LEU A O 1
ATOM 710 N N . LYS A 1 94 ? -4.966 -3.713 11.118 1.00 93.19 94 LYS A N 1
ATOM 711 C CA . LYS A 1 94 ? -4.200 -4.656 11.954 1.00 93.19 94 LYS A CA 1
ATOM 712 C C . LYS A 1 94 ? -3.054 -3.969 12.699 1.00 93.19 94 LYS A C 1
ATOM 714 O O . LYS A 1 94 ? -2.808 -4.300 13.852 1.00 93.19 94 LYS A O 1
ATOM 719 N N . GLU A 1 95 ? -2.431 -2.971 12.081 1.00 89.69 95 GLU A N 1
ATOM 720 C CA . GLU A 1 95 ? -1.364 -2.146 12.6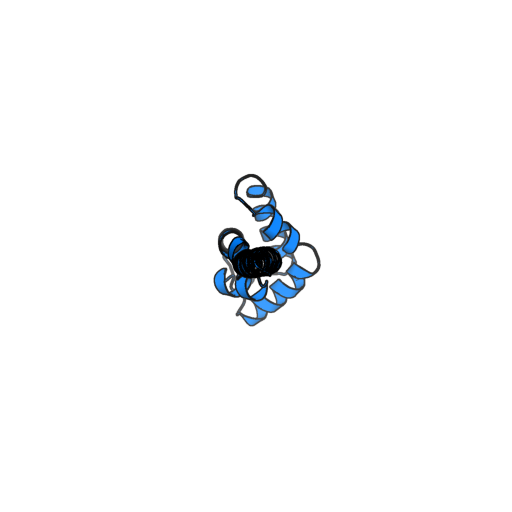68 1.00 89.69 95 GLU A CA 1
ATOM 721 C C . GLU A 1 95 ? -1.897 -1.012 13.575 1.00 89.69 95 GLU A C 1
ATOM 723 O O . GLU A 1 95 ? -1.186 -0.061 13.901 1.00 89.69 95 GLU A O 1
ATOM 728 N N . GLY A 1 96 ? -3.164 -1.078 13.999 1.00 89.44 96 GLY A N 1
ATOM 729 C CA . GLY A 1 96 ? -3.732 -0.122 14.952 1.00 89.44 96 GLY A CA 1
ATOM 730 C C . GLY A 1 96 ? -4.078 1.241 14.350 1.00 89.44 96 GLY A C 1
ATOM 731 O O . GLY A 1 96 ? -3.993 2.251 15.048 1.00 89.44 96 GLY A O 1
ATOM 732 N N . LYS A 1 97 ? -4.479 1.276 13.072 1.00 88.25 97 LYS A N 1
ATOM 733 C CA . LYS A 1 97 ? -4.858 2.491 12.327 1.00 88.25 97 LYS A CA 1
ATOM 734 C C . LYS A 1 97 ? -3.743 3.534 12.254 1.00 88.25 97 LYS A C 1
ATOM 736 O O . LYS A 1 97 ? -3.990 4.731 12.372 1.00 88.25 97 LYS A O 1
ATOM 741 N N . LYS A 1 98 ? -2.507 3.081 12.055 1.00 89.19 98 LYS A N 1
ATOM 742 C CA . 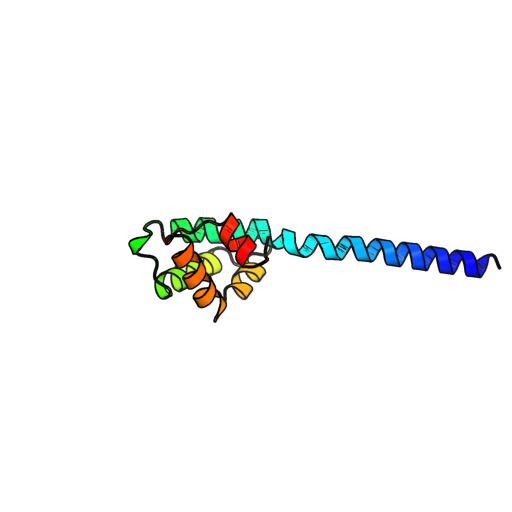LYS A 1 98 ? -1.352 3.961 11.863 1.00 89.19 98 LYS A CA 1
ATOM 743 C C . LYS A 1 98 ? -0.762 3.778 10.478 1.00 89.19 98 LYS A C 1
ATOM 745 O O . LYS A 1 98 ? -0.614 2.658 9.993 1.00 89.19 98 LYS A O 1
ATOM 750 N N . ILE A 1 99 ? -0.403 4.894 9.855 1.00 91.50 99 ILE A N 1
ATOM 751 C CA . ILE A 1 99 ? 0.328 4.891 8.594 1.00 91.50 99 ILE A CA 1
ATOM 752 C C . ILE A 1 99 ? 1.812 4.856 8.940 1.00 91.50 99 ILE A C 1
ATOM 754 O O . ILE A 1 99 ? 2.400 5.866 9.294 1.00 91.50 99 ILE A O 1
ATOM 758 N N . HIS A 1 100 ? 2.411 3.667 8.877 1.00 93.44 100 HIS A N 1
ATOM 759 C CA . HIS A 1 100 ? 3.847 3.475 9.065 1.00 93.44 100 HIS A CA 1
ATOM 760 C C . HIS A 1 100 ? 4.503 3.215 7.705 1.00 93.44 100 HIS A C 1
ATOM 762 O O . HIS A 1 100 ? 4.410 2.088 7.211 1.00 93.44 100 HIS A O 1
ATOM 768 N N . PRO A 1 101 ? 5.169 4.215 7.089 1.00 94.12 101 PRO A N 1
ATOM 769 C CA . PRO A 1 101 ? 5.686 4.091 5.727 1.00 94.12 101 PRO A CA 1
ATOM 770 C C . PRO A 1 101 ? 6.600 2.875 5.536 1.00 94.12 101 PRO A C 1
ATOM 772 O O . PRO A 1 101 ? 6.469 2.155 4.554 1.00 94.12 101 PRO A O 1
ATOM 775 N N . ASP A 1 102 ? 7.471 2.583 6.505 1.00 94.19 102 ASP A N 1
ATOM 776 C CA . ASP A 1 102 ? 8.362 1.418 6.446 1.00 94.19 102 ASP A CA 1
ATOM 777 C C . ASP A 1 102 ? 7.599 0.090 6.389 1.00 94.19 102 ASP A C 1
ATOM 779 O O . ASP A 1 102 ? 7.895 -0.761 5.549 1.00 94.19 102 ASP A O 1
ATOM 783 N N . SER A 1 103 ? 6.621 -0.092 7.278 1.00 94.38 103 SER A N 1
ATOM 784 C CA . SER A 1 103 ? 5.833 -1.324 7.366 1.00 94.38 103 SER A CA 1
ATOM 785 C C . SER A 1 103 ? 4.942 -1.498 6.142 1.00 94.38 103 SER A C 1
ATOM 787 O O . SER A 1 103 ? 4.877 -2.588 5.578 1.00 94.38 103 SER A O 1
ATOM 789 N N . ILE A 1 104 ? 4.311 -0.413 5.691 1.00 94.38 104 ILE A N 1
ATOM 790 C CA . ILE A 1 104 ? 3.453 -0.411 4.506 1.00 94.38 104 ILE A CA 1
ATOM 791 C C . ILE A 1 104 ? 4.259 -0.764 3.255 1.00 94.38 104 ILE A C 1
ATOM 793 O O . ILE A 1 104 ? 3.860 -1.640 2.494 1.00 94.38 104 ILE A O 1
ATOM 797 N N . CYS A 1 105 ? 5.417 -0.139 3.050 1.00 94.00 105 CYS A N 1
ATOM 798 C CA . CYS A 1 105 ? 6.211 -0.391 1.850 1.00 94.00 105 CYS A CA 1
ATOM 799 C C . CYS A 1 105 ? 6.790 -1.808 1.806 1.00 94.00 105 CYS A C 1
ATOM 801 O O . CYS A 1 105 ? 6.858 -2.393 0.725 1.00 94.00 105 CYS A O 1
ATOM 803 N N . LYS A 1 106 ? 7.125 -2.392 2.966 1.00 93.12 106 LYS A N 1
ATOM 804 C CA . LYS A 1 106 ? 7.459 -3.822 3.076 1.00 93.12 106 LYS A CA 1
ATOM 805 C C . LYS A 1 106 ? 6.263 -4.720 2.762 1.00 93.12 106 LYS A C 1
ATOM 807 O O . LYS A 1 106 ? 6.410 -5.712 2.055 1.00 93.12 106 LYS A O 1
ATOM 812 N N . HIS A 1 107 ? 5.077 -4.375 3.265 1.00 92.69 107 HIS A N 1
ATOM 813 C CA . HIS A 1 107 ? 3.853 -5.128 2.985 1.00 92.69 107 HIS A CA 1
ATOM 814 C C . HIS A 1 107 ? 3.510 -5.123 1.487 1.00 92.69 107 HIS A C 1
ATOM 816 O O . HIS A 1 107 ? 3.139 -6.153 0.938 1.00 92.69 107 HIS A O 1
ATOM 822 N N . LEU A 1 108 ? 3.729 -3.995 0.809 1.00 91.31 108 LEU A N 1
ATOM 823 C CA . LEU A 1 108 ? 3.526 -3.842 -0.634 1.00 91.31 108 LEU A CA 1
ATOM 824 C C . LEU A 1 108 ? 4.671 -4.414 -1.490 1.00 91.31 108 LEU A C 1
ATOM 826 O O . LEU A 1 108 ? 4.657 -4.260 -2.715 1.00 91.31 108 LEU A O 1
ATOM 830 N N . HIS A 1 109 ? 5.678 -5.040 -0.871 1.00 90.25 109 HIS A N 1
ATOM 831 C CA . HIS A 1 109 ? 6.867 -5.570 -1.543 1.00 90.25 109 HIS A CA 1
ATOM 832 C C . HIS A 1 109 ? 7.612 -4.529 -2.400 1.00 90.25 109 HIS A C 1
ATOM 834 O O . HIS A 1 109 ? 8.170 -4.845 -3.457 1.00 90.25 109 HIS A O 1
ATOM 840 N N . MET A 1 110 ? 7.575 -3.268 -1.964 1.00 89.31 110 MET A N 1
ATOM 841 C CA . MET A 1 110 ? 8.380 -2.162 -2.498 1.00 89.31 110 MET A CA 1
ATOM 842 C C . MET A 1 110 ? 9.624 -1.910 -1.639 1.00 89.31 110 MET A C 1
ATOM 844 O O . MET A 1 110 ? 10.499 -1.151 -2.037 1.00 89.31 110 MET A O 1
ATOM 848 N N . CYS A 1 111 ? 9.662 -2.539 -0.467 1.00 88.62 111 CYS A N 1
ATOM 849 C CA . CYS A 1 111 ? 10.804 -2.870 0.365 1.00 88.62 111 CYS A CA 1
ATOM 850 C C . CYS A 1 111 ? 10.617 -4.359 0.770 1.00 88.62 111 CYS A C 1
ATOM 852 O O . CYS A 1 111 ? 11.491 -4.875 1.487 1.00 88.62 111 CYS A O 1
#

Secondary structure (DSSP, 8-state):
-HHHHHHHHHHHHHHHHHHHHSSSHHHHTHHHHHHHHHHHHHH---GGG--HHHHHHHHHHHHHHHTTTSTTHHHHHHHTSTHHHHHHHHHHHHTTS---HHHHHHHTT--

InterPro domains:
  IPR008139 Saposin B type domain [PS50015] (26-111)
  IPR008139 Saposin B type domain [SM00741] (28-111)
  IPR011001 Saposin-like [SSF47862] (27-111)

Radius of gyration: 20.03 Å; chains: 1; bounding box: 54×42×44 Å

Organism: Strongyloides stercoralis (NCBI:txid6248)

Sequence (111 aa):
MKQYTIILLILAVAGISMAMVVADTKNMLCSPCKFIFKEVEKELPEADKITENALKVAIDVVCKRYLGGIPLAKDVCEKLGGDAVGELYKFILKEGKKIHPDSICKHLHMC

Foldseek 3Di:
DVVVVVVVVVVVVVVVVVVVVVPCQLQVLLVLQLVLLVQLCVQPVDLVPDDLVSSVVSSVVSLVVCVPPDPCSVVNSVLCDDCVSVVLSVVCVVVVSHRDSNVSSVVSSSD

pLDDT: mean 83.04, std 14.41, range [48.44, 95.31]